Protein AF-A0A0C3DU03-F1 (afdb_monomer)

Secondary structure (DSSP, 8-state):
-GGG---TT--TT--HHHHHHHTTTTSHHHHHHHHHHHTS-SSS-TTTTTS-HHHHHHHHHHHHHHHTT---HHHHHHTT-----HHHHHHHHHHHHHHHHHHHHHHHS--

InterPro domains:
  IPR008906 HAT, C-terminal dimerisation domain [PF05699] (8-54)
  IPR012337 Ribonuclease H-like superfamily [SSF53098] (2-62)

pLDDT: mean 78.43, std 12.55, range [43.03, 94.56]

Sequence (111 aa):
CYLNYIPMDILKETNIVTWWAAHSNEYLTLACIAMDVCTIPATSVPYEHLFSADKFEQLQMLKHTWHDNVVDTTRLNSSTTEEEYLDGFQKLLKRDVKLVEWDSANETVIL

Organism: NCBI:txid1036808

Mean predicted aligned error: 17.88 Å

Structure (mmCIF, N/CA/C/O backbone):
data_AF-A0A0C3DU03-F1
#
_entry.id   AF-A0A0C3DU03-F1
#
loop_
_atom_site.group_PDB
_atom_site.id
_atom_site.type_symbol
_atom_site.label_atom_id
_atom_site.label_alt_id
_atom_site.label_comp_id
_atom_site.label_asym_id
_atom_site.label_entity_id
_atom_site.label_seq_id
_atom_site.pdbx_PDB_ins_code
_atom_site.Cartn_x
_atom_site.Cartn_y
_atom_site.Cartn_z
_atom_site.occupancy
_atom_site.B_iso_or_equiv
_atom_site.auth_seq_id
_atom_site.auth_comp_id
_atom_site.auth_asym_id
_atom_site.auth_atom_id
_atom_site.pdbx_PDB_model_num
ATOM 1 N N . CYS A 1 1 ? 5.744 -19.075 -15.659 1.00 67.94 1 CYS A N 1
ATOM 2 C CA . CYS A 1 1 ? 4.957 -18.710 -14.461 1.00 67.94 1 CYS A CA 1
ATOM 3 C C . CYS A 1 1 ? 5.899 -18.220 -13.380 1.00 67.94 1 CYS A C 1
ATOM 5 O O . CYS A 1 1 ? 6.811 -18.966 -13.047 1.00 67.94 1 CYS A O 1
ATOM 7 N N . TYR A 1 2 ? 5.655 -17.027 -12.831 1.00 76.12 2 TYR A N 1
ATOM 8 C CA . TYR A 1 2 ? 6.445 -16.441 -11.740 1.00 76.12 2 TYR A CA 1
ATOM 9 C C . TYR A 1 2 ? 6.675 -17.423 -10.575 1.00 76.12 2 TYR A C 1
ATOM 11 O O . TYR A 1 2 ? 7.799 -17.614 -10.142 1.00 76.12 2 TYR A O 1
ATOM 19 N N . LEU A 1 3 ? 5.635 -18.156 -10.158 1.00 81.56 3 LEU A N 1
ATOM 20 C CA . LEU A 1 3 ? 5.711 -19.123 -9.048 1.00 81.56 3 LEU A CA 1
ATOM 21 C C . LEU A 1 3 ? 6.633 -20.331 -9.291 1.00 81.56 3 LEU A C 1
ATOM 23 O O . LEU A 1 3 ? 6.982 -21.027 -8.345 1.00 81.56 3 LEU A O 1
ATOM 27 N N . ASN A 1 4 ? 7.023 -20.589 -10.540 1.00 82.94 4 ASN A N 1
ATOM 28 C CA . ASN A 1 4 ? 7.875 -21.726 -10.900 1.00 82.94 4 ASN A CA 1
ATOM 29 C C . ASN A 1 4 ? 9.330 -21.309 -11.157 1.00 82.94 4 ASN A C 1
ATOM 31 O O . ASN A 1 4 ? 10.141 -22.147 -11.546 1.00 82.94 4 ASN A O 1
ATOM 35 N N . TYR A 1 5 ? 9.653 -20.024 -11.001 1.00 79.50 5 TYR A N 1
ATOM 36 C CA . TYR A 1 5 ? 10.967 -19.476 -11.297 1.00 79.50 5 TYR A CA 1
ATOM 37 C C . TYR A 1 5 ? 11.427 -18.592 -10.143 1.00 79.50 5 TYR A C 1
ATOM 39 O O . TYR A 1 5 ? 10.799 -17.584 -9.834 1.00 79.50 5 TYR A O 1
ATOM 47 N N . ILE A 1 6 ? 12.536 -18.975 -9.516 1.00 77.88 6 ILE A N 1
ATOM 48 C CA . ILE A 1 6 ? 13.228 -18.126 -8.550 1.00 77.88 6 ILE A CA 1
ATOM 49 C C . ILE A 1 6 ? 14.341 -17.412 -9.326 1.00 77.88 6 ILE A C 1
ATOM 51 O O . ILE A 1 6 ? 15.297 -18.081 -9.731 1.00 77.88 6 ILE A O 1
ATOM 55 N N . PRO A 1 7 ? 14.227 -16.098 -9.577 1.00 75.00 7 PRO A N 1
ATOM 56 C CA . PRO A 1 7 ? 15.283 -15.342 -10.241 1.00 75.00 7 PRO A CA 1
ATOM 57 C C . PRO A 1 7 ? 16.580 -15.396 -9.422 1.00 75.00 7 PRO A C 1
ATOM 59 O O . PRO A 1 7 ? 16.616 -14.968 -8.269 1.00 75.00 7 PRO A O 1
ATOM 62 N N . MET A 1 8 ? 17.647 -15.955 -10.010 1.00 76.62 8 MET A N 1
ATOM 63 C CA . MET A 1 8 ? 18.976 -16.039 -9.376 1.00 76.62 8 MET A CA 1
ATOM 64 C C . MET A 1 8 ? 19.703 -14.687 -9.319 1.00 76.62 8 MET A C 1
ATOM 66 O O . MET A 1 8 ? 20.690 -14.552 -8.602 1.00 76.62 8 MET A O 1
ATOM 70 N N . ASP A 1 9 ? 19.242 -13.699 -10.081 1.00 79.75 9 ASP A N 1
ATOM 71 C CA . ASP A 1 9 ? 19.822 -12.361 -10.220 1.00 79.75 9 ASP A CA 1
ATOM 72 C C . ASP A 1 9 ? 19.378 -11.377 -9.123 1.00 79.75 9 ASP A C 1
ATOM 74 O O . ASP A 1 9 ? 19.896 -10.260 -9.047 1.00 79.75 9 ASP A O 1
ATOM 78 N N . ILE A 1 10 ? 18.455 -11.776 -8.240 1.00 83.81 10 ILE A N 1
ATOM 79 C CA . ILE A 1 10 ? 18.028 -10.939 -7.115 1.00 83.81 10 ILE A CA 1
ATOM 80 C C . ILE A 1 10 ? 18.999 -11.111 -5.944 1.00 83.81 10 ILE A C 1
ATOM 82 O O . ILE A 1 10 ? 18.998 -12.117 -5.235 1.00 83.81 10 ILE A O 1
ATOM 86 N N . LEU A 1 11 ? 19.807 -10.079 -5.710 1.00 87.25 11 LEU A N 1
ATOM 87 C CA . LEU A 1 11 ? 20.636 -9.937 -4.520 1.00 87.25 11 LEU A CA 1
ATOM 88 C C . LEU A 1 11 ? 19.841 -9.252 -3.400 1.00 87.25 11 LEU A C 1
ATOM 90 O O . LEU A 1 11 ? 18.851 -8.564 -3.640 1.00 87.25 11 LEU A O 1
ATOM 94 N N . LYS A 1 12 ? 20.311 -9.382 -2.154 1.00 85.75 12 LYS A N 1
ATOM 95 C CA . LYS A 1 12 ? 19.698 -8.733 -0.977 1.00 85.75 12 LYS A CA 1
ATOM 96 C C . LYS A 1 12 ? 19.569 -7.210 -1.127 1.00 85.75 12 LYS A C 1
ATOM 98 O O . LYS A 1 12 ? 18.669 -6.607 -0.555 1.00 85.75 12 LYS A O 1
ATOM 103 N N . GLU A 1 13 ? 20.493 -6.602 -1.859 1.00 89.94 13 GLU A N 1
ATOM 104 C CA . GLU A 1 13 ? 20.581 -5.153 -2.061 1.00 89.94 13 GLU A CA 1
ATOM 105 C C . GLU A 1 13 ? 19.790 -4.680 -3.287 1.00 89.94 13 GLU A C 1
ATOM 107 O O . GLU A 1 13 ? 19.695 -3.478 -3.539 1.00 89.94 13 GLU A O 1
ATOM 112 N N . THR A 1 14 ? 19.208 -5.606 -4.055 1.00 89.75 14 THR A N 1
ATOM 113 C CA . THR A 1 14 ? 18.417 -5.265 -5.232 1.00 89.75 14 THR A CA 1
ATOM 114 C C . THR A 1 14 ? 17.194 -4.460 -4.813 1.00 89.75 14 THR A C 1
ATOM 116 O O . THR A 1 14 ? 16.372 -4.897 -4.006 1.00 89.75 14 THR A O 1
ATOM 119 N N . ASN A 1 15 ? 17.033 -3.280 -5.411 1.00 89.88 15 ASN A N 1
ATOM 120 C CA . ASN A 1 15 ? 15.818 -2.501 -5.252 1.00 89.88 15 ASN A CA 1
ATOM 121 C C . ASN A 1 15 ? 14.667 -3.212 -5.983 1.00 89.88 15 ASN A C 1
ATOM 123 O O . ASN A 1 15 ? 14.554 -3.169 -7.212 1.00 89.88 15 ASN A O 1
ATOM 127 N N . ILE A 1 16 ? 13.808 -3.865 -5.202 1.00 90.75 16 ILE A N 1
ATOM 128 C CA . ILE A 1 16 ? 12.714 -4.697 -5.709 1.00 90.75 16 ILE A CA 1
ATOM 129 C C . ILE A 1 16 ? 11.725 -3.916 -6.588 1.00 90.75 16 ILE A C 1
ATOM 131 O O . ILE A 1 16 ? 11.207 -4.466 -7.556 1.00 90.75 16 ILE A O 1
ATOM 135 N N . VAL A 1 17 ? 11.517 -2.622 -6.322 1.00 91.50 17 VAL A N 1
ATOM 136 C CA . VAL A 1 17 ? 10.629 -1.765 -7.124 1.00 91.50 17 VAL A CA 1
ATOM 137 C C . VAL A 1 17 ? 11.224 -1.541 -8.513 1.00 91.50 17 VAL A C 1
ATOM 139 O O . VAL A 1 17 ? 10.531 -1.691 -9.517 1.00 91.50 17 VAL A O 1
ATOM 142 N N . THR A 1 18 ? 12.527 -1.256 -8.594 1.00 92.38 18 THR A N 1
ATOM 143 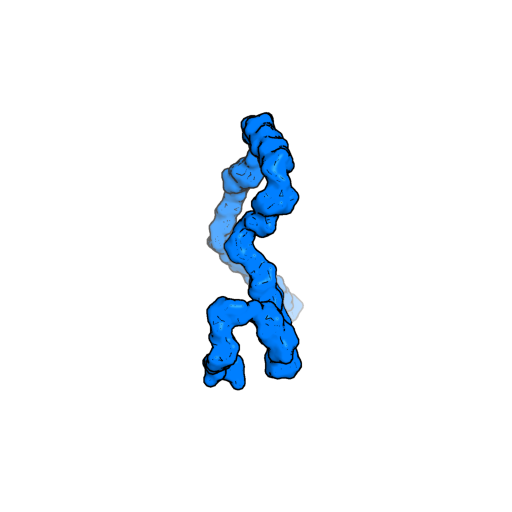C CA . THR A 1 18 ? 13.209 -1.102 -9.891 1.00 92.38 18 THR A CA 1
ATOM 144 C C . THR A 1 18 ? 13.252 -2.407 -10.683 1.00 92.38 18 THR A C 1
ATOM 146 O O . THR A 1 18 ? 13.118 -2.385 -11.906 1.00 92.38 18 THR A O 1
ATOM 149 N N . TRP A 1 19 ? 13.368 -3.546 -9.993 1.00 92.19 19 TRP A N 1
ATOM 150 C CA . TRP A 1 19 ? 13.336 -4.861 -10.623 1.00 92.19 19 TRP A CA 1
ATOM 151 C C . TRP A 1 19 ? 11.958 -5.151 -11.239 1.00 92.19 19 TRP A C 1
ATOM 153 O O . TRP A 1 19 ? 11.884 -5.521 -12.410 1.00 92.19 19 TRP A O 1
ATOM 163 N N . TRP A 1 20 ? 10.861 -4.900 -10.514 1.00 93.25 20 TRP A N 1
ATOM 164 C CA . TRP A 1 20 ? 9.503 -5.058 -11.053 1.00 93.25 20 TRP A CA 1
ATOM 165 C C . TRP A 1 20 ? 9.187 -4.089 -12.193 1.00 93.25 20 TRP A C 1
ATOM 167 O O . TRP A 1 20 ? 8.519 -4.479 -13.149 1.00 93.25 20 TRP A O 1
ATOM 177 N N . ALA A 1 21 ? 9.704 -2.858 -12.139 1.00 92.75 21 ALA A N 1
ATOM 178 C CA . ALA A 1 21 ? 9.554 -1.899 -13.229 1.00 92.75 21 ALA A CA 1
ATOM 179 C C . ALA A 1 21 ? 10.209 -2.406 -14.527 1.00 92.75 21 ALA A C 1
ATOM 181 O O . ALA A 1 21 ? 9.595 -2.335 -15.594 1.00 92.75 21 ALA A O 1
ATOM 182 N N . ALA A 1 22 ? 11.416 -2.976 -14.433 1.00 92.81 22 ALA A N 1
ATOM 183 C CA . ALA A 1 22 ? 12.127 -3.549 -15.577 1.00 92.81 22 ALA A CA 1
ATOM 184 C C . ALA A 1 22 ? 11.410 -4.776 -16.174 1.00 92.81 22 ALA A C 1
ATOM 186 O O . ALA A 1 22 ? 11.387 -4.934 -17.393 1.00 92.81 22 ALA A O 1
ATOM 187 N N . HIS A 1 23 ? 10.762 -5.593 -15.337 1.00 91.06 23 HIS A N 1
ATOM 188 C CA . HIS A 1 23 ? 10.042 -6.805 -15.756 1.00 91.06 23 HIS A CA 1
ATOM 189 C C . HIS A 1 23 ? 8.531 -6.585 -15.961 1.00 91.06 23 HIS A C 1
ATOM 191 O O . HIS A 1 23 ? 7.763 -7.542 -16.090 1.00 91.06 23 HIS A O 1
ATOM 197 N N . SER A 1 24 ? 8.079 -5.329 -16.023 1.00 91.88 24 SER A N 1
ATOM 198 C CA . SER A 1 24 ? 6.658 -4.981 -16.167 1.00 91.88 24 SER A CA 1
ATOM 199 C C . SER A 1 24 ? 6.028 -5.529 -17.450 1.00 91.88 24 SER A C 1
ATOM 201 O O . SER A 1 24 ? 4.879 -5.963 -17.435 1.00 91.88 24 SER A O 1
ATOM 203 N N . ASN A 1 25 ? 6.798 -5.598 -18.537 1.00 92.69 25 ASN A N 1
ATOM 204 C CA . ASN A 1 25 ? 6.342 -6.158 -19.811 1.00 92.69 25 ASN A CA 1
ATOM 205 C C . ASN A 1 25 ? 6.191 -7.689 -19.779 1.00 92.69 25 ASN A C 1
ATOM 207 O O . ASN A 1 25 ? 5.378 -8.238 -20.517 1.00 92.69 25 ASN A O 1
ATOM 211 N N . GLU A 1 26 ? 6.956 -8.381 -18.931 1.00 91.50 26 GLU A N 1
ATOM 212 C CA . GLU A 1 26 ? 6.895 -9.842 -18.782 1.00 91.50 26 GLU A CA 1
ATOM 213 C C . GLU A 1 26 ? 5.748 -10.272 -17.863 1.00 91.50 26 GLU A C 1
ATOM 215 O O . GLU A 1 26 ? 5.146 -11.332 -18.046 1.00 91.50 26 GLU A O 1
ATOM 220 N N . TYR A 1 27 ? 5.421 -9.424 -16.887 1.00 89.81 27 TYR A N 1
ATOM 221 C CA . TYR A 1 27 ? 4.469 -9.719 -15.827 1.00 89.81 27 TYR A CA 1
ATOM 222 C C . TYR A 1 27 ? 3.425 -8.611 -15.668 1.00 89.81 27 TYR A C 1
ATOM 224 O O . TYR A 1 27 ? 3.202 -8.171 -14.554 1.00 89.81 27 TYR A O 1
ATOM 232 N N . LEU A 1 28 ? 2.755 -8.191 -16.746 1.00 91.88 28 LEU A N 1
ATOM 233 C CA . LEU A 1 28 ? 1.825 -7.041 -16.794 1.00 91.88 28 LEU A CA 1
ATOM 234 C C . LEU A 1 28 ? 1.048 -6.769 -15.487 1.00 91.88 28 LEU A C 1
ATOM 236 O O . LEU A 1 28 ? 1.377 -5.851 -14.740 1.00 91.88 28 LEU A O 1
ATOM 240 N N . THR A 1 29 ? 0.035 -7.582 -15.174 1.00 93.50 29 THR A N 1
ATOM 241 C CA . THR A 1 29 ? -0.816 -7.371 -13.988 1.00 93.50 29 THR A CA 1
ATOM 242 C C . THR A 1 29 ? -0.069 -7.608 -12.677 1.00 93.50 29 THR A C 1
ATOM 244 O O . THR A 1 29 ? -0.298 -6.910 -11.693 1.00 93.50 29 THR A O 1
ATOM 247 N N . LEU A 1 30 ? 0.830 -8.592 -12.650 1.00 93.19 30 LEU A N 1
ATOM 248 C CA . LEU A 1 30 ? 1.548 -8.972 -11.435 1.00 93.19 30 LEU A CA 1
ATOM 249 C C . LEU A 1 30 ? 2.574 -7.906 -11.023 1.00 93.19 30 LEU A C 1
ATOM 251 O O . LEU A 1 30 ? 2.707 -7.627 -9.839 1.00 93.19 30 LEU A O 1
ATOM 255 N N . ALA A 1 31 ? 3.243 -7.277 -11.985 1.00 92.75 31 ALA A N 1
ATOM 256 C CA . ALA A 1 31 ? 4.178 -6.187 -11.766 1.00 92.75 31 ALA A CA 1
ATOM 257 C C . ALA A 1 31 ? 3.463 -4.938 -11.245 1.00 92.75 31 ALA A C 1
ATOM 259 O O . ALA A 1 31 ? 3.981 -4.300 -10.334 1.00 92.75 31 ALA A O 1
ATOM 260 N N . CYS A 1 32 ? 2.259 -4.625 -11.743 1.00 92.81 32 CYS A N 1
ATOM 261 C CA . CYS A 1 32 ? 1.437 -3.554 -11.173 1.00 92.81 32 CYS A CA 1
ATOM 262 C C . CYS A 1 32 ? 1.136 -3.815 -9.691 1.00 92.81 32 CYS A C 1
ATOM 264 O O . CYS A 1 32 ? 1.488 -2.998 -8.848 1.00 92.81 32 CYS A O 1
ATOM 266 N N . ILE A 1 33 ? 0.593 -4.996 -9.364 1.00 94.56 33 ILE A N 1
ATOM 267 C CA . ILE A 1 33 ? 0.278 -5.369 -7.974 1.00 94.56 33 ILE A CA 1
ATOM 268 C C . ILE A 1 33 ? 1.536 -5.338 -7.098 1.00 94.56 33 ILE A C 1
ATO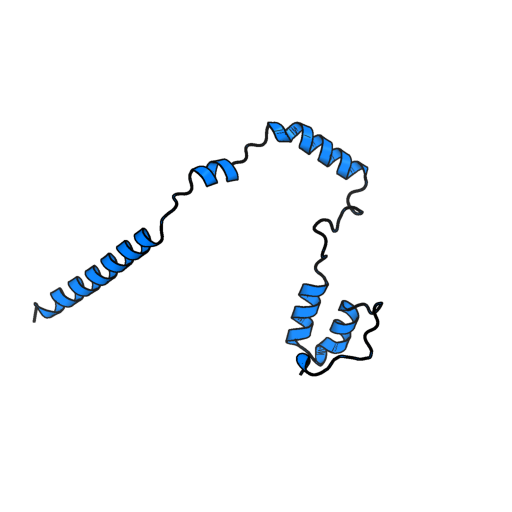M 270 O O . ILE A 1 33 ? 1.509 -4.831 -5.979 1.00 94.56 33 ILE A O 1
ATOM 274 N N . ALA A 1 34 ? 2.650 -5.879 -7.590 1.00 93.75 34 ALA A N 1
ATOM 275 C CA . ALA A 1 34 ? 3.885 -5.939 -6.827 1.00 93.75 34 ALA A CA 1
ATOM 276 C C . ALA A 1 34 ? 4.477 -4.547 -6.571 1.00 93.75 34 ALA A C 1
ATOM 278 O O . ALA A 1 34 ? 4.923 -4.284 -5.459 1.00 93.75 34 ALA A O 1
ATOM 279 N N . MET A 1 35 ? 4.448 -3.637 -7.549 1.00 93.06 35 MET A N 1
ATOM 280 C CA . MET A 1 35 ? 4.887 -2.255 -7.338 1.00 93.06 35 MET A CA 1
ATOM 281 C C . MET A 1 35 ? 3.974 -1.502 -6.363 1.00 93.06 35 MET A C 1
ATOM 283 O O . MET A 1 35 ? 4.485 -0.783 -5.502 1.00 93.06 35 MET A O 1
ATOM 287 N N . ASP A 1 36 ? 2.659 -1.715 -6.434 1.00 93.75 36 ASP A N 1
ATOM 288 C CA . ASP A 1 36 ? 1.702 -1.101 -5.507 1.00 93.75 36 ASP A CA 1
ATOM 289 C C . ASP A 1 36 ? 1.939 -1.567 -4.067 1.00 93.75 36 ASP A C 1
ATOM 291 O O . ASP A 1 36 ? 1.900 -0.765 -3.142 1.00 93.75 36 ASP A O 1
ATOM 295 N N . VAL A 1 37 ? 2.241 -2.852 -3.860 1.00 93.19 37 VAL A N 1
ATOM 296 C CA . VAL A 1 37 ? 2.485 -3.412 -2.522 1.00 93.19 37 VAL A CA 1
ATOM 297 C C . VAL A 1 37 ? 3.885 -3.072 -2.007 1.00 93.19 37 VAL A C 1
ATOM 299 O O . VAL A 1 37 ? 4.033 -2.670 -0.856 1.00 93.19 37 VAL A O 1
ATOM 302 N N . CYS A 1 38 ? 4.928 -3.214 -2.829 1.00 90.06 38 CYS A N 1
ATOM 303 C CA . CYS A 1 38 ? 6.320 -3.028 -2.400 1.00 90.06 38 CYS A CA 1
ATOM 304 C C . CYS A 1 38 ? 6.683 -1.571 -2.089 1.00 90.06 38 CYS A C 1
ATOM 306 O O . CYS A 1 38 ? 7.691 -1.329 -1.427 1.00 90.06 38 CYS A O 1
ATOM 308 N N . THR A 1 39 ? 5.904 -0.605 -2.573 1.00 88.94 39 THR A N 1
ATOM 309 C CA . THR A 1 39 ? 6.107 0.815 -2.257 1.00 88.94 39 THR A CA 1
ATOM 310 C C . THR A 1 39 ? 5.481 1.220 -0.924 1.00 88.94 39 THR A C 1
ATOM 312 O O . THR A 1 39 ? 5.824 2.280 -0.399 1.00 88.94 39 THR A O 1
ATOM 315 N N . ILE A 1 40 ? 4.620 0.379 -0.341 1.00 87.81 40 ILE A N 1
ATOM 316 C CA . ILE A 1 40 ? 4.030 0.611 0.978 1.00 87.81 40 ILE A CA 1
ATOM 317 C C . ILE A 1 40 ? 5.118 0.412 2.040 1.00 87.81 40 ILE A C 1
ATOM 319 O O . ILE A 1 40 ? 5.669 -0.687 2.166 1.00 87.81 40 ILE A O 1
ATOM 323 N N . PRO A 1 41 ? 5.436 1.440 2.842 1.00 82.31 41 PRO A N 1
ATOM 324 C CA . PRO A 1 41 ? 6.361 1.284 3.951 1.00 82.31 41 PRO A CA 1
ATOM 325 C C . PRO A 1 41 ? 5.824 0.257 4.951 1.00 82.31 41 PRO A C 1
ATOM 327 O O . PRO A 1 41 ? 4.665 0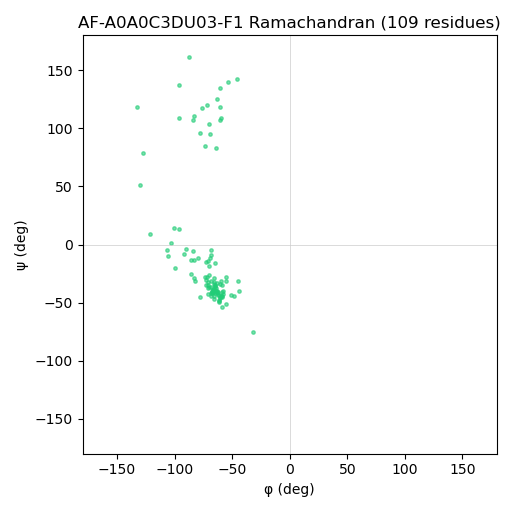.317 5.355 1.00 82.31 41 PRO A O 1
ATOM 330 N N . ALA A 1 42 ? 6.683 -0.651 5.415 1.00 82.12 42 ALA A N 1
ATOM 331 C CA . ALA A 1 42 ? 6.326 -1.585 6.487 1.00 82.12 42 ALA A CA 1
ATOM 332 C C . ALA A 1 42 ? 6.162 -0.890 7.855 1.00 82.12 42 ALA A C 1
ATOM 334 O O . ALA A 1 42 ? 5.683 -1.501 8.810 1.00 82.12 42 ALA A O 1
ATOM 335 N N . THR A 1 43 ? 6.585 0.373 7.973 1.00 77.19 43 THR A N 1
ATOM 336 C CA . THR A 1 43 ? 6.485 1.155 9.204 1.00 77.19 43 THR A CA 1
ATOM 337 C C . THR A 1 43 ? 5.232 2.028 9.177 1.00 77.19 43 THR A C 1
ATOM 339 O O . THR A 1 43 ? 4.937 2.701 8.192 1.00 77.19 43 THR A O 1
ATOM 342 N N . SER A 1 44 ? 4.515 2.088 10.304 1.00 66.50 44 SER A N 1
ATOM 343 C CA . SER A 1 44 ? 3.411 3.042 10.506 1.00 66.50 44 SER A CA 1
ATOM 344 C C . SER A 1 44 ? 3.890 4.493 10.599 1.00 66.50 44 SER A C 1
ATOM 346 O O . SER A 1 44 ? 3.079 5.411 10.704 1.00 66.50 44 SER A O 1
ATOM 348 N N . VAL A 1 45 ? 5.209 4.705 10.586 1.00 60.81 45 VAL A N 1
ATOM 349 C CA . VAL A 1 45 ? 5.834 6.018 10.680 1.00 60.81 45 VAL A CA 1
ATOM 350 C C . VAL A 1 45 ? 6.821 6.188 9.523 1.00 60.81 45 VAL A C 1
ATOM 352 O O . VAL A 1 45 ? 8.031 6.068 9.702 1.00 60.81 45 VAL A O 1
ATOM 355 N N . PRO A 1 46 ? 6.338 6.491 8.304 1.00 53.59 46 PRO A N 1
ATOM 356 C CA . PRO A 1 46 ? 7.217 6.871 7.197 1.00 53.59 46 PRO A CA 1
ATOM 357 C C . PRO A 1 46 ? 7.873 8.245 7.426 1.00 53.59 46 PRO A C 1
ATOM 359 O O . PRO A 1 46 ? 8.725 8.674 6.654 1.00 53.59 46 PRO A O 1
ATOM 362 N N . TYR A 1 47 ? 7.434 8.967 8.462 1.00 53.38 47 TYR A N 1
ATOM 363 C CA . TYR A 1 47 ? 7.584 10.412 8.575 1.00 53.38 47 TYR A CA 1
ATOM 364 C C . TYR A 1 47 ? 8.356 10.885 9.803 1.00 53.38 47 TYR A C 1
ATOM 366 O O . TYR A 1 47 ? 8.425 12.092 10.011 1.00 53.38 47 TYR A O 1
ATOM 374 N N . GLU A 1 48 ? 8.988 10.005 10.582 1.00 55.94 48 GLU A N 1
ATOM 375 C CA . GLU A 1 48 ? 9.835 10.440 11.710 1.00 55.94 48 GLU A CA 1
ATOM 376 C C . GLU A 1 48 ? 10.939 11.416 11.276 1.00 55.94 48 GLU A C 1
ATOM 378 O O . GLU A 1 48 ? 11.313 12.297 12.037 1.00 55.94 48 GLU A O 1
ATOM 383 N N . HIS A 1 49 ? 11.390 11.336 10.021 1.00 56.81 49 HIS A N 1
ATOM 384 C CA . HIS A 1 49 ? 12.319 12.308 9.444 1.00 56.81 49 HIS A CA 1
ATOM 385 C C . HIS A 1 49 ? 11.632 13.556 8.843 1.00 56.81 49 HIS A C 1
ATOM 387 O O . HIS A 1 49 ? 12.252 14.610 8.725 1.00 56.81 49 HIS A O 1
ATOM 393 N N . LEU A 1 50 ? 10.361 13.468 8.423 1.00 56.28 50 LEU A N 1
ATOM 394 C CA . LEU A 1 50 ? 9.629 14.595 7.816 1.00 56.28 50 LEU A CA 1
ATOM 395 C C . LEU A 1 50 ? 9.019 15.528 8.874 1.00 56.28 50 LEU A C 1
ATOM 397 O O . LEU A 1 50 ? 8.874 16.734 8.650 1.00 56.28 50 LEU A O 1
ATOM 401 N N . PHE A 1 51 ? 8.696 14.985 10.044 1.00 55.25 51 PHE A N 1
ATOM 402 C CA . PHE A 1 51 ? 8.524 15.779 11.245 1.00 55.25 51 PHE A CA 1
ATOM 403 C C . PHE A 1 51 ? 9.920 16.109 11.764 1.00 55.25 51 PHE A C 1
ATOM 405 O O . PHE A 1 51 ? 10.528 15.319 12.475 1.00 55.25 51 PHE A O 1
ATOM 412 N N . SER A 1 52 ? 10.442 17.287 11.410 1.00 61.84 52 SER A N 1
ATOM 413 C CA . SER A 1 52 ? 11.547 17.868 12.176 1.00 61.84 52 SER A CA 1
ATOM 414 C C . SER A 1 52 ? 11.217 17.750 13.669 1.00 61.84 52 SER A C 1
ATOM 416 O O . SER A 1 52 ? 10.045 17.887 14.033 1.00 61.84 52 SER A O 1
ATOM 418 N N . ALA A 1 53 ? 12.214 17.476 14.515 1.00 62.94 53 ALA A N 1
ATOM 419 C CA . ALA A 1 53 ? 12.016 17.235 15.950 1.00 62.94 53 ALA A CA 1
ATOM 420 C C . ALA A 1 53 ? 11.038 18.245 16.592 1.00 62.94 53 ALA A C 1
ATOM 422 O O . ALA A 1 53 ? 10.120 17.853 17.310 1.00 62.94 53 ALA A O 1
ATOM 423 N N . ASP A 1 54 ? 11.134 19.514 16.192 1.00 68.12 54 ASP A N 1
ATOM 424 C CA . ASP A 1 54 ? 10.271 20.618 16.621 1.00 68.12 54 ASP A CA 1
ATOM 425 C C . ASP A 1 54 ? 8.772 20.406 16.331 1.00 68.12 54 ASP A C 1
ATOM 427 O O . ASP A 1 54 ? 7.917 20.735 17.152 1.00 68.12 54 ASP A O 1
ATOM 431 N N . LYS A 1 55 ? 8.412 19.852 15.165 1.00 71.06 55 LYS A N 1
ATOM 432 C CA . LYS A 1 55 ? 7.006 19.578 14.818 1.00 71.06 55 LYS A CA 1
ATOM 433 C C . LYS A 1 55 ? 6.467 18.397 15.610 1.00 71.06 55 LYS A C 1
ATOM 435 O O . LYS A 1 55 ? 5.296 18.400 15.982 1.00 71.06 55 LYS A O 1
ATOM 440 N N . PHE A 1 56 ? 7.305 17.398 15.879 1.00 74.44 56 PHE A N 1
ATOM 441 C CA . PHE A 1 56 ? 6.920 16.276 16.726 1.00 74.44 56 PHE A CA 1
ATOM 442 C C . PHE A 1 56 ? 6.708 16.725 18.175 1.00 74.44 56 PHE A C 1
ATOM 444 O O . PHE A 1 56 ? 5.714 16.344 18.788 1.00 74.44 56 PHE A O 1
ATOM 451 N N . GLU A 1 57 ? 7.572 17.595 18.699 1.00 77.94 57 GLU A N 1
ATOM 452 C CA . GLU A 1 57 ? 7.419 18.185 20.032 1.00 77.94 57 GLU A CA 1
ATOM 453 C C . GLU A 1 57 ? 6.123 18.999 20.148 1.00 77.94 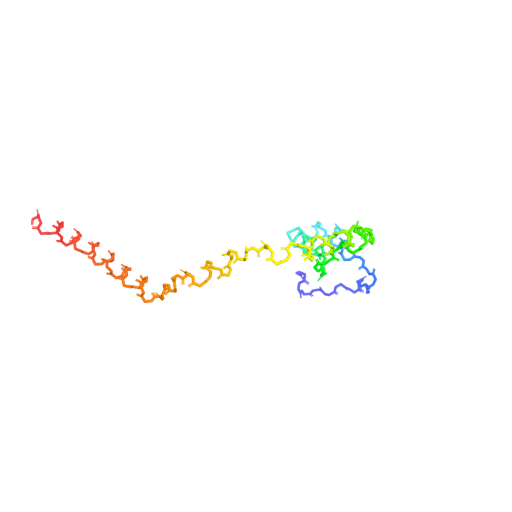57 GLU A C 1
ATOM 455 O O . GLU A 1 57 ? 5.345 18.794 21.081 1.00 77.94 57 GLU A O 1
ATOM 460 N N . GLN A 1 58 ? 5.814 19.837 19.154 1.00 80.88 58 GLN A N 1
ATOM 461 C CA . GLN A 1 58 ? 4.542 20.565 19.097 1.00 80.88 58 GLN A CA 1
ATOM 462 C C . GLN A 1 58 ? 3.330 19.625 19.077 1.00 80.88 58 GLN A C 1
ATOM 464 O O . GLN A 1 58 ? 2.344 19.880 19.769 1.00 80.88 58 GLN A O 1
ATOM 469 N N . LEU A 1 59 ? 3.406 18.516 18.336 1.00 79.75 59 LEU A N 1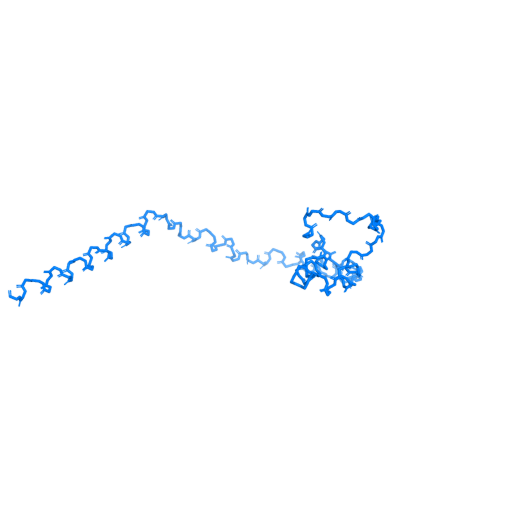
ATOM 470 C CA . LEU A 1 59 ? 2.353 17.499 18.324 1.00 79.75 59 LEU A CA 1
ATOM 471 C C . LEU A 1 59 ? 2.221 16.784 19.674 1.00 79.75 59 LEU A C 1
ATOM 473 O O . LEU A 1 59 ? 1.099 16.519 20.101 1.00 79.75 59 LEU A O 1
ATOM 477 N N . GLN A 1 60 ? 3.323 16.500 20.377 1.00 80.81 60 GLN A N 1
ATOM 478 C CA . GLN A 1 60 ? 3.263 15.918 21.723 1.00 80.81 60 GLN A CA 1
ATOM 479 C C . GLN A 1 60 ? 2.665 16.894 22.741 1.00 80.81 60 GLN A C 1
ATOM 481 O O . GLN A 1 60 ? 1.838 16.473 23.550 1.00 80.81 60 GLN A O 1
ATOM 486 N N . MET A 1 61 ? 3.015 18.184 22.679 1.00 82.94 61 MET A N 1
ATOM 487 C CA . MET A 1 61 ? 2.403 19.216 23.524 1.00 82.94 61 MET A CA 1
ATOM 488 C C . MET A 1 61 ? 0.899 19.320 23.264 1.00 82.94 61 MET A C 1
ATOM 490 O O . MET A 1 61 ? 0.109 19.269 24.204 1.00 82.94 61 MET A O 1
ATOM 494 N N . LEU A 1 62 ? 0.494 19.388 21.991 1.00 83.69 62 LEU A N 1
ATOM 495 C CA . LEU A 1 62 ? -0.915 19.439 21.612 1.00 83.69 62 LEU A CA 1
ATOM 496 C C . LEU A 1 62 ? -1.659 18.190 22.096 1.00 83.69 62 LEU A C 1
ATOM 498 O O . LEU A 1 62 ? -2.714 18.311 22.713 1.00 83.69 62 LEU A O 1
ATOM 502 N N . LYS A 1 63 ? -1.078 16.999 21.895 1.00 82.62 63 LYS A N 1
ATOM 503 C CA . LYS A 1 63 ? -1.626 15.742 22.413 1.00 82.62 63 LYS A CA 1
ATOM 504 C C . LYS A 1 63 ? -1.820 15.822 23.922 1.00 82.62 63 LYS A C 1
ATOM 506 O O . LYS A 1 63 ? -2.908 15.525 24.383 1.00 82.62 63 LYS A O 1
ATOM 511 N N . HIS A 1 64 ? -0.809 16.231 24.686 1.00 82.25 64 HIS A N 1
ATOM 512 C CA . HIS A 1 64 ? -0.900 16.289 26.145 1.00 82.25 64 HIS A CA 1
ATOM 513 C C . HIS A 1 64 ? -1.973 17.272 26.629 1.00 82.25 64 HIS A C 1
ATOM 515 O O . HIS A 1 64 ? -2.757 16.932 27.507 1.00 82.25 64 HIS A O 1
ATOM 521 N N . THR A 1 65 ? -2.062 18.457 26.023 1.00 84.94 65 THR A N 1
ATOM 522 C CA . THR A 1 65 ? -3.067 19.467 26.387 1.00 84.94 65 THR A CA 1
ATOM 523 C C . THR A 1 65 ? -4.495 19.038 26.026 1.00 84.94 65 THR A C 1
ATOM 525 O O . THR A 1 65 ? -5.447 19.418 26.708 1.00 84.94 65 THR A O 1
ATOM 528 N N . TRP A 1 66 ? -4.668 18.261 24.955 1.00 79.81 66 TRP A N 1
ATOM 529 C CA . TRP A 1 66 ? -5.991 17.911 24.434 1.00 79.81 66 TRP A CA 1
ATOM 530 C C . TRP A 1 66 ? -6.453 16.519 24.856 1.00 79.81 66 TRP A C 1
ATOM 532 O O . TRP A 1 66 ? -7.653 16.280 24.850 1.00 79.81 66 TRP A O 1
ATOM 542 N N . HIS A 1 67 ? -5.552 15.621 25.259 1.00 76.88 67 HIS A N 1
ATOM 543 C CA . HIS A 1 67 ? -5.863 14.229 25.596 1.00 76.88 67 HIS A CA 1
ATOM 544 C C . HIS A 1 67 ? -7.019 14.103 26.598 1.00 76.88 67 HIS A C 1
ATOM 546 O O . HIS A 1 67 ? -7.932 13.316 26.374 1.00 76.88 67 HIS A O 1
ATOM 552 N N . ASP A 1 68 ? -7.033 14.934 27.640 1.00 77.44 68 ASP A N 1
ATOM 553 C CA . ASP A 1 68 ? -8.070 14.884 28.680 1.00 77.44 68 ASP A CA 1
ATOM 554 C C . ASP A 1 68 ? -9.389 15.564 28.258 1.00 77.44 68 ASP A C 1
ATOM 556 O O . ASP A 1 68 ? -10.416 15.400 28.913 1.00 77.44 68 ASP A O 1
ATOM 560 N N . ASN A 1 69 ? -9.374 16.306 27.145 1.00 77.12 69 ASN A N 1
ATOM 561 C CA . ASN A 1 69 ? -10.521 17.021 26.580 1.00 77.12 69 ASN A CA 1
ATOM 562 C C . ASN A 1 69 ? -11.103 16.340 25.328 1.00 77.12 69 ASN A C 1
ATOM 564 O O . ASN A 1 69 ? -12.162 16.742 24.842 1.00 77.12 69 ASN A O 1
ATOM 568 N N . VAL A 1 70 ? -10.424 15.328 24.777 1.00 77.88 70 VAL A N 1
ATOM 569 C CA . VAL A 1 70 ? -10.900 14.581 23.610 1.00 77.88 70 VAL A CA 1
ATOM 570 C C . VAL A 1 70 ? -11.871 13.505 24.081 1.00 77.88 70 VAL A C 1
ATOM 572 O O . VAL A 1 70 ? -11.497 12.520 24.714 1.00 77.88 70 VAL A O 1
ATOM 575 N N . VAL A 1 71 ? -13.145 13.692 23.747 1.00 80.50 71 VAL A N 1
ATOM 576 C CA . VAL A 1 71 ? -14.180 12.684 23.977 1.00 80.50 71 VAL A CA 1
ATOM 577 C C . VAL A 1 71 ? -14.047 11.589 22.922 1.00 80.50 71 VAL A C 1
ATOM 579 O O . VAL A 1 71 ? -14.231 11.835 21.731 1.00 80.50 71 VAL A O 1
ATOM 582 N N . ASP A 1 72 ? -13.761 10.368 23.368 1.00 75.25 72 ASP A N 1
ATOM 583 C CA . ASP A 1 72 ? -13.753 9.171 22.526 1.00 75.25 72 ASP A CA 1
ATOM 584 C C . ASP A 1 72 ? -15.196 8.756 22.187 1.00 75.25 72 ASP A C 1
ATOM 586 O O . ASP A 1 72 ? -15.833 7.940 22.863 1.00 75.25 72 ASP A O 1
ATOM 590 N N . THR A 1 73 ? -15.740 9.373 21.139 1.00 75.94 73 THR A N 1
ATOM 591 C CA . THR A 1 73 ? -17.083 9.078 20.627 1.00 75.94 73 THR A CA 1
ATOM 592 C C . THR A 1 73 ? -17.183 7.664 20.065 1.00 75.94 73 THR A C 1
ATOM 594 O O . THR A 1 73 ? -18.244 7.055 20.154 1.00 75.94 73 THR A O 1
ATOM 597 N N . THR A 1 74 ? -16.085 7.096 19.557 1.00 72.50 74 THR A N 1
ATOM 598 C CA . THR A 1 74 ? -16.018 5.699 19.109 1.00 72.50 74 THR A CA 1
ATOM 599 C C . THR A 1 74 ? -16.253 4.715 20.250 1.00 72.50 74 THR A C 1
ATOM 601 O O . THR A 1 74 ? -17.016 3.767 20.075 1.00 72.50 74 THR A O 1
ATOM 604 N N . ARG A 1 75 ? -15.686 4.961 21.437 1.00 73.31 75 ARG A N 1
ATOM 605 C CA . ARG A 1 75 ? -15.923 4.148 22.639 1.00 73.31 75 ARG A CA 1
ATOM 606 C C . ARG A 1 75 ? -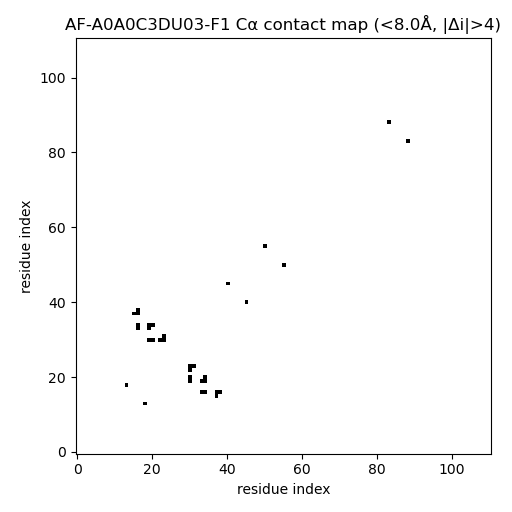17.330 4.323 23.208 1.00 73.31 75 ARG A C 1
ATOM 608 O O . ARG A 1 75 ? -17.912 3.365 23.702 1.00 73.31 75 ARG A O 1
ATOM 615 N N . LEU A 1 76 ? -17.886 5.532 23.151 1.00 71.81 76 LEU A N 1
ATOM 616 C CA . LEU A 1 76 ? -19.272 5.778 23.578 1.00 71.81 76 LEU A CA 1
ATOM 617 C C . LEU A 1 76 ? -20.280 5.086 22.651 1.00 71.81 76 LEU A C 1
ATOM 619 O O . LEU A 1 76 ? -21.251 4.473 23.102 1.00 71.81 76 LEU A O 1
ATOM 623 N N . ASN A 1 77 ? -20.016 5.132 21.348 1.00 68.31 77 ASN A N 1
ATOM 624 C CA . ASN A 1 77 ? -20.854 4.473 20.359 1.00 68.31 77 ASN A CA 1
ATOM 625 C C . ASN A 1 77 ? -20.698 2.952 20.426 1.00 68.31 77 ASN A C 1
ATOM 627 O O . ASN A 1 77 ? -21.694 2.258 20.277 1.00 68.31 77 ASN A O 1
ATOM 631 N N . SER A 1 78 ? -19.504 2.424 20.732 1.00 65.81 78 SER A N 1
ATOM 632 C CA . SER A 1 78 ? -19.298 0.976 20.850 1.00 65.81 78 SER A CA 1
ATOM 633 C C . SER A 1 78 ? -20.053 0.348 22.022 1.00 65.81 78 SER A C 1
ATOM 635 O O . SER A 1 78 ? -20.522 -0.778 21.895 1.00 65.81 78 SER A O 1
ATOM 637 N N . SER A 1 79 ? -20.247 1.077 23.128 1.00 64.00 79 SER A N 1
ATOM 638 C CA . SER A 1 79 ? -21.123 0.634 24.226 1.00 64.00 79 SER A CA 1
ATOM 639 C C . SER A 1 79 ? -22.617 0.668 23.890 1.00 64.00 79 SER A C 1
ATOM 641 O O . SER A 1 79 ? -23.415 0.094 24.624 1.00 64.00 79 SER A O 1
ATOM 643 N N . THR A 1 80 ? -22.985 1.350 22.804 1.00 61.06 80 THR A N 1
ATOM 644 C CA . THR A 1 80 ? -24.366 1.484 22.317 1.00 61.06 80 THR A CA 1
ATOM 645 C C . THR A 1 80 ? -24.608 0.636 21.066 1.00 61.06 80 THR A C 1
ATOM 647 O O . THR A 1 80 ? -25.735 0.576 20.586 1.00 61.06 80 THR A O 1
ATOM 650 N N . THR A 1 81 ? -23.578 -0.024 20.522 1.00 56.28 81 THR A N 1
ATOM 651 C CA . THR A 1 81 ? -23.742 -0.948 19.400 1.00 56.28 81 THR A CA 1
ATOM 652 C C . THR A 1 81 ? -24.688 -2.053 19.841 1.00 56.28 81 THR A C 1
ATOM 654 O O . THR A 1 81 ? -24.338 -2.884 20.679 1.00 56.28 81 THR A O 1
ATOM 657 N N . GLU A 1 82 ? -25.897 -2.047 19.292 1.00 61.03 82 GLU A N 1
ATOM 658 C CA . GLU A 1 82 ? -26.812 -3.168 19.410 1.00 61.03 82 GLU A CA 1
ATOM 659 C C . GLU A 1 82 ? -26.106 -4.371 18.774 1.00 61.03 82 GLU A C 1
ATOM 661 O O . GLU A 1 82 ? -25.895 -4.420 17.562 1.00 61.03 82 GLU A O 1
ATOM 666 N N . GLU A 1 83 ? -25.651 -5.316 19.601 1.00 61.66 83 GLU A N 1
ATOM 667 C CA . GLU A 1 83 ? -25.249 -6.638 19.132 1.00 61.66 83 GLU A CA 1
ATOM 668 C C . GLU A 1 83 ? -26.502 -7.314 18.566 1.00 61.66 83 GLU A C 1
ATOM 670 O O . GLU A 1 83 ? -27.194 -8.074 19.246 1.00 61.66 83 GLU A O 1
ATOM 675 N N . GLU A 1 84 ? -26.846 -7.013 17.316 1.00 62.00 84 GLU A N 1
ATOM 676 C CA . GLU A 1 84 ? -27.854 -7.774 16.598 1.00 62.00 84 GLU A CA 1
ATOM 677 C C . GLU A 1 84 ? -27.271 -9.157 16.305 1.00 62.00 84 GLU A C 1
ATOM 679 O O . GLU A 1 84 ? -26.532 -9.388 15.345 1.00 62.00 84 GLU A O 1
ATOM 684 N N . TYR A 1 85 ? -27.588 -10.097 17.195 1.00 70.25 85 TYR A N 1
ATOM 685 C CA . TYR A 1 85 ? -27.260 -11.503 17.033 1.00 70.25 85 TYR A CA 1
ATOM 686 C C . TYR A 1 85 ? -27.789 -12.001 15.686 1.00 70.25 85 TYR A C 1
ATOM 688 O O . TYR A 1 85 ? -28.925 -11.719 15.306 1.00 70.25 85 TYR A O 1
ATOM 696 N N . LEU A 1 86 ? -26.991 -12.827 15.004 1.00 74.31 86 LEU A N 1
ATOM 697 C CA . LEU A 1 86 ? -27.321 -13.480 13.728 1.00 74.31 86 LEU A CA 1
ATOM 698 C C . LEU A 1 86 ? -28.743 -14.093 13.695 1.00 74.31 86 LEU A C 1
ATOM 700 O O . LEU A 1 86 ? -29.390 -14.131 12.650 1.00 74.31 86 LEU A O 1
ATOM 704 N N . ASP A 1 87 ? -29.242 -14.546 14.848 1.00 79.50 87 ASP A N 1
ATOM 705 C CA . ASP A 1 87 ? -30.598 -15.076 15.043 1.00 79.50 87 ASP A CA 1
ATOM 706 C C . ASP A 1 87 ? -31.712 -14.064 14.691 1.00 79.50 87 ASP A C 1
ATOM 708 O O . ASP A 1 87 ? -32.744 -14.449 14.136 1.00 79.50 87 ASP A O 1
ATOM 712 N N . GLY A 1 88 ? -31.499 -12.766 14.935 1.00 81.50 88 GLY A N 1
ATOM 713 C CA . GLY A 1 88 ? -32.422 -11.693 14.553 1.00 81.50 88 GLY A CA 1
ATOM 714 C C . GLY A 1 88 ? -32.616 -11.624 13.038 1.00 81.50 88 GLY A C 1
ATOM 715 O O . GLY A 1 88 ? -33.745 -11.705 12.548 1.00 81.50 88 GLY A O 1
ATOM 716 N N . PHE A 1 89 ? -31.513 -11.613 12.287 1.00 81.81 89 PHE A N 1
ATOM 717 C CA . PHE A 1 89 ? -31.539 -11.637 10.823 1.00 81.81 89 PHE A CA 1
ATOM 718 C C . PHE A 1 89 ? -32.145 -12.932 10.267 1.00 81.81 89 PHE A C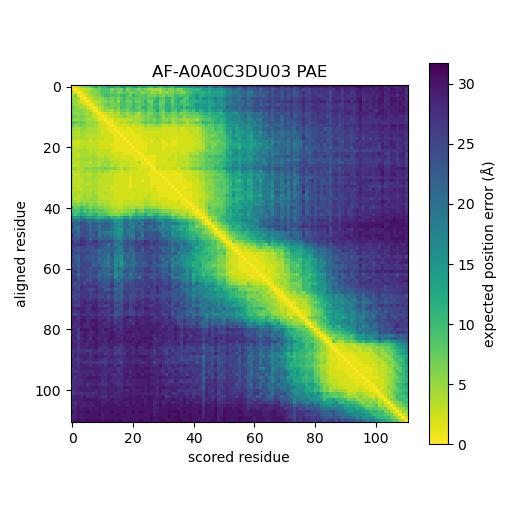 1
ATOM 720 O O . PHE A 1 89 ? -32.907 -12.896 9.301 1.00 81.81 89 PHE A O 1
ATOM 727 N N . GLN A 1 90 ? -31.888 -14.081 10.901 1.00 85.88 90 GLN A N 1
ATOM 728 C CA . GLN A 1 90 ? -32.507 -15.350 10.504 1.00 85.88 90 GLN A CA 1
ATOM 729 C C . GLN A 1 90 ? -34.029 -15.357 10.704 1.00 85.88 90 GLN A C 1
ATOM 731 O O . GLN A 1 90 ? -34.754 -15.942 9.895 1.00 85.88 90 GLN A O 1
ATOM 736 N N . LYS A 1 91 ? -34.536 -14.727 11.770 1.00 87.75 91 LYS A N 1
ATOM 737 C CA . LYS A 1 91 ? -35.981 -14.599 12.016 1.00 87.75 91 LYS A CA 1
ATOM 738 C C . LYS A 1 91 ? -36.651 -13.678 11.002 1.00 87.75 91 LYS A C 1
ATOM 740 O O . LYS A 1 91 ? -37.733 -14.024 10.528 1.00 87.75 91 LYS A O 1
ATOM 745 N N . LEU A 1 92 ? -36.013 -12.559 10.658 1.00 87.31 92 LEU A N 1
ATOM 746 C CA . LEU A 1 92 ? -36.499 -11.645 9.622 1.00 87.31 92 LEU A CA 1
ATOM 747 C C . LEU A 1 92 ? -36.559 -12.346 8.261 1.00 87.31 92 LEU A C 1
ATOM 749 O O . LEU A 1 92 ? -37.628 -12.403 7.663 1.00 87.31 92 LEU A O 1
ATOM 753 N N . LEU A 1 93 ? -35.489 -13.038 7.859 1.00 88.75 93 LEU A N 1
ATOM 754 C CA . LEU A 1 93 ? -35.458 -13.790 6.601 1.00 88.75 93 LEU A CA 1
ATOM 755 C C . LEU A 1 93 ? -36.571 -14.849 6.520 1.00 88.75 93 LEU A C 1
ATOM 757 O O . LEU A 1 93 ? -37.238 -14.987 5.499 1.00 88.75 93 LEU A O 1
ATOM 761 N N . LYS A 1 94 ? -36.819 -15.588 7.610 1.00 91.81 94 LYS A N 1
ATOM 762 C CA . LYS A 1 94 ? -37.922 -16.565 7.667 1.00 91.81 94 LYS A CA 1
ATOM 763 C C . LYS A 1 94 ? -39.295 -15.908 7.530 1.00 91.81 94 LYS A C 1
ATOM 765 O O . LYS A 1 94 ? -40.216 -16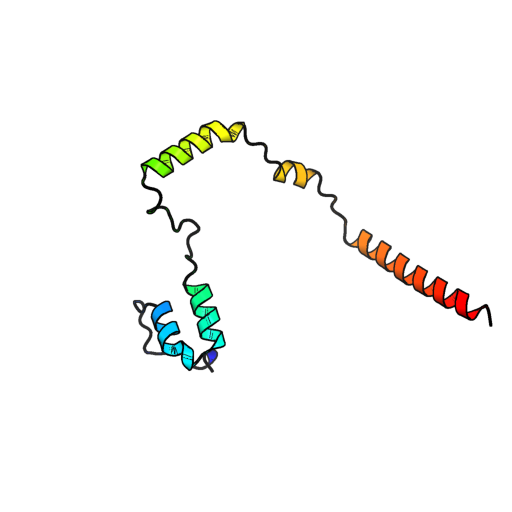.542 7.018 1.00 91.81 94 LYS A O 1
ATOM 770 N N . ARG A 1 95 ? -39.460 -14.684 8.033 1.00 90.25 95 ARG A N 1
ATOM 771 C CA . ARG A 1 95 ? -40.708 -13.926 7.917 1.00 90.25 95 ARG A CA 1
ATOM 772 C C . ARG A 1 95 ? -40.932 -13.472 6.478 1.00 90.25 95 ARG A C 1
ATOM 774 O O . ARG A 1 95 ? -42.043 -13.630 5.985 1.00 90.25 95 ARG A O 1
ATOM 781 N N . ASP A 1 96 ? -39.883 -12.994 5.822 1.00 92.12 96 ASP A N 1
ATOM 782 C CA . ASP A 1 96 ? -39.943 -12.515 4.440 1.00 92.12 96 ASP A CA 1
ATOM 783 C C . ASP A 1 96 ? -40.259 -13.657 3.471 1.00 92.12 96 ASP A C 1
ATOM 785 O O . ASP A 1 96 ? -41.156 -13.532 2.642 1.00 92.12 96 ASP A O 1
ATOM 789 N N . VAL A 1 97 ? -39.615 -14.818 3.643 1.00 89.31 97 VAL A N 1
ATOM 790 C CA . VAL A 1 97 ? -39.922 -16.025 2.854 1.00 89.31 97 VAL A CA 1
ATOM 791 C C . VAL A 1 97 ? -41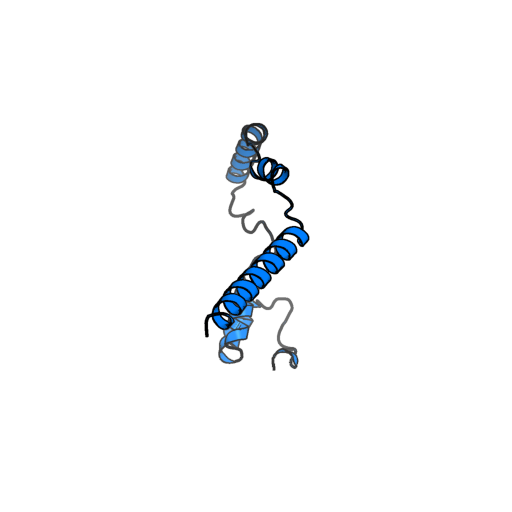.382 -16.442 3.030 1.00 89.31 97 VAL A C 1
ATOM 793 O O . VAL A 1 97 ? -42.068 -16.702 2.046 1.00 89.31 97 VAL A O 1
ATOM 796 N N . LYS A 1 98 ? -41.891 -16.446 4.269 1.00 87.75 98 LYS A N 1
ATOM 797 C CA . LYS A 1 98 ? -43.299 -16.771 4.528 1.00 87.75 98 LYS A CA 1
ATOM 798 C C . LYS A 1 98 ? -44.253 -15.771 3.885 1.00 87.75 98 LYS A C 1
ATOM 800 O O . LYS A 1 98 ? -45.276 -16.188 3.368 1.00 87.75 98 LYS A O 1
ATOM 805 N N . LEU A 1 99 ? -43.954 -14.475 3.920 1.00 86.06 99 LEU A N 1
ATOM 806 C CA . LEU A 1 99 ? -44.797 -13.465 3.273 1.00 86.06 99 LEU A CA 1
ATOM 807 C C . LEU A 1 99 ? -44.913 -13.718 1.764 1.00 86.06 99 LEU A C 1
ATOM 809 O O . LEU A 1 99 ? -46.023 -13.748 1.246 1.00 86.06 99 LEU A O 1
ATOM 813 N N . VAL A 1 100 ? -43.798 -14.028 1.097 1.00 86.12 100 VAL A N 1
ATOM 814 C CA . VAL A 1 100 ? -43.784 -14.374 -0.336 1.00 86.12 100 VAL A CA 1
ATOM 815 C C . VAL A 1 100 ? -44.595 -15.646 -0.633 1.00 86.12 100 VAL A C 1
ATOM 817 O O . VAL A 1 100 ? -45.332 -15.710 -1.620 1.00 86.12 100 VAL A O 1
ATOM 820 N N . GLU A 1 101 ? -44.502 -16.666 0.223 1.00 84.00 101 GLU A N 1
ATOM 821 C CA . GLU A 1 101 ? -45.321 -17.884 0.107 1.00 84.00 101 GLU A CA 1
ATOM 822 C C . GLU A 1 101 ? -46.820 -17.593 0.284 1.00 84.00 101 GLU A C 1
ATOM 824 O O . GLU A 1 101 ? -47.649 -18.143 -0.437 1.00 84.00 101 GLU A O 1
ATOM 829 N N . TRP A 1 102 ? -47.185 -16.714 1.218 1.00 78.19 102 TRP A N 1
ATOM 830 C CA . TRP A 1 102 ? -48.577 -16.319 1.440 1.00 78.19 102 TRP A CA 1
ATOM 831 C C . TRP A 1 102 ? -49.149 -15.508 0.272 1.00 78.19 102 TRP A C 1
ATOM 833 O O . TRP A 1 102 ? -50.293 -15.741 -0.121 1.00 78.19 102 TRP A O 1
ATOM 843 N N . ASP A 1 103 ? -48.360 -14.606 -0.313 1.00 78.62 103 ASP A N 1
ATOM 844 C CA . ASP A 1 103 ? -48.777 -13.808 -1.470 1.00 78.62 103 ASP A CA 1
ATOM 845 C C . ASP A 1 103 ? -49.014 -14.695 -2.705 1.00 78.62 103 ASP A C 1
ATOM 847 O O . ASP A 1 103 ? -50.033 -14.567 -3.384 1.00 78.62 103 ASP A O 1
ATOM 851 N N . SER A 1 104 ? -48.142 -15.682 -2.937 1.00 76.56 104 SER A N 1
ATOM 852 C CA . SER A 1 104 ? -48.296 -16.655 -4.033 1.00 76.56 104 SER A CA 1
ATOM 853 C C . SER A 1 104 ? -49.419 -17.683 -3.806 1.00 76.56 104 SER A C 1
ATOM 855 O O . SER A 1 104 ? -50.073 -18.122 -4.759 1.00 76.56 104 SER A O 1
ATOM 857 N N . ALA A 1 105 ? -49.703 -18.047 -2.553 1.00 66.19 105 ALA A N 1
ATOM 858 C CA . ALA A 1 105 ? -50.832 -18.912 -2.205 1.00 66.19 105 ALA A CA 1
ATOM 859 C C . ALA A 1 105 ? -52.191 -18.204 -2.369 1.00 66.19 105 ALA A C 1
ATOM 861 O O . ALA A 1 105 ? -53.175 -18.837 -2.747 1.00 66.19 105 ALA A O 1
ATOM 862 N N . ASN A 1 106 ? -52.261 -16.892 -2.136 1.00 59.72 106 ASN A N 1
ATOM 863 C CA . ASN A 1 106 ? -53.489 -16.125 -2.353 1.00 59.72 106 ASN A CA 1
ATOM 864 C C . ASN A 1 106 ? -53.803 -15.898 -3.841 1.00 59.72 106 ASN A C 1
ATOM 866 O O . ASN A 1 106 ? -54.977 -15.817 -4.198 1.00 59.72 106 ASN A O 1
ATOM 870 N N . GLU A 1 107 ? -52.799 -15.853 -4.722 1.00 58.22 107 GLU A N 1
ATOM 871 C CA . GLU A 1 107 ? -53.022 -15.772 -6.176 1.00 58.22 107 GLU A CA 1
ATOM 872 C C . GLU A 1 107 ? -53.592 -17.069 -6.776 1.00 58.22 107 GLU A C 1
ATOM 874 O O . GLU A 1 107 ? -54.312 -17.024 -7.772 1.00 58.22 107 GLU A O 1
ATOM 879 N N . THR A 1 108 ? -53.341 -18.230 -6.162 1.00 54.28 108 THR A N 1
ATOM 880 C CA . THR A 1 108 ? -53.825 -19.535 -6.655 1.00 54.28 108 THR A CA 1
ATOM 881 C C . THR A 1 108 ? -55.241 -19.899 -6.198 1.00 54.28 108 THR A C 1
ATOM 883 O O . THR A 1 108 ? -55.843 -20.805 -6.767 1.00 54.28 108 THR A O 1
ATOM 886 N N . VAL A 1 109 ? -55.804 -19.188 -5.215 1.00 54.38 109 VAL A N 1
ATOM 887 C CA . VAL A 1 109 ? -57.167 -19.423 -4.694 1.00 54.38 109 VAL A CA 1
ATOM 888 C C . VAL A 1 109 ? -58.231 -18.567 -5.415 1.00 54.38 109 VAL A C 1
ATOM 890 O O . VAL A 1 109 ? -59.424 -18.786 -5.224 1.00 54.38 109 VAL A O 1
ATOM 893 N N . ILE A 1 110 ? -57.830 -17.623 -6.280 1.00 53.16 110 ILE A N 1
ATOM 894 C CA . ILE A 1 110 ? -58.738 -16.715 -7.021 1.00 53.16 110 ILE A CA 1
ATOM 895 C C . ILE A 1 110 ? -58.982 -17.170 -8.488 1.00 53.16 110 ILE A C 1
ATOM 897 O O . ILE A 1 110 ? -59.544 -16.419 -9.283 1.00 53.16 110 ILE A O 1
ATOM 901 N N . LEU A 1 111 ? -58.627 -18.408 -8.867 1.00 43.03 111 LEU A N 1
ATOM 902 C CA . LEU A 1 111 ? -58.979 -19.002 -10.176 1.00 43.03 111 LEU A CA 1
ATOM 903 C C . LEU A 1 111 ? -60.056 -20.086 -10.065 1.00 43.03 111 LEU A C 1
ATOM 905 O O . LEU A 1 111 ? -59.866 -21.032 -9.268 1.00 43.03 111 LEU A O 1
#

Solvent-accessible surface area (backbone atoms only — not comparable to full-atom values): 6926 Å² total; per-residue (Å²): 109,72,94,81,54,82,72,85,84,68,53,97,82,54,58,62,59,62,52,36,62,73,42,26,87,82,33,54,72,59,25,53,54,48,44,64,54,71,68,54,69,94,52,100,63,88,41,70,79,75,39,48,69,68,56,48,51,52,49,50,52,50,45,65,74,37,58,88,70,59,77,63,57,68,63,57,47,57,78,64,57,77,81,77,50,71,65,59,59,53,51,51,53,56,50,54,54,50,51,55,53,52,57,57,53,56,63,64,71,77,114

Foldseek 3Di:
DVVVDDDPPDDPPDPVLVVLVVCCVVPVVVSVVCNVVSPDDPDPPPCPPVCDPVNVVVVVVVCVVCVVVDDPVVVVVVVVPPPPDPVNVVVVVVVVVVVVVVVVVVVVVVD

Radius of gyration: 29.03 Å; Cα contacts (8 Å, |Δi|>4): 17; chains: 1; bounding box: 80×42×48 Å